Protein AF-A0A317MXP7-F1 (afdb_monomer_lite)

Secondary structure (DSSP, 8-state):
--------S---------PPPPSEEEEE-TT-HHHHHHHTTT-SS-EEEEEBPTTSPBPSSTTHHHHHHHHHHHHHHHHHHHHHHT-HHHHHHHHHHHHHHHHHHTTS-HHHHHHHHHHHTT-

pLDDT: mean 83.31, std 18.5, range [37.47, 98.31]

Sequence (123 aa):
MHGRIVLWLLLLVLWGCGEPSPDVIVDVQPGGLAQALAEHADAGGRVEYRVRKREGVLDPSVTDLEILAEDWLFYRRRVRRLEQDGDDVGVIDARARLAQIEHWLADYDPADVTAMKRWIRKR

Foldseek 3Di:
DDDDDDDDDDDPDDPPPPPPDWPEEAEAEALRQLVVCVVCVPPPTGYFYQYAFPVRDTDPDSHDLLVLLVLLVVLVVQLVVCVVVVVPVSNVVSVVSNVVSVVVNNRGHPNNSVSSNVVVVVD

Radius of gyration: 20.97 Å; chains: 1; bounding box: 60×49×52 Å

Structure (mmCIF, N/CA/C/O backbone):
data_AF-A0A317MXP7-F1
#
_entry.id   AF-A0A317MXP7-F1
#
loop_
_atom_site.group_PDB
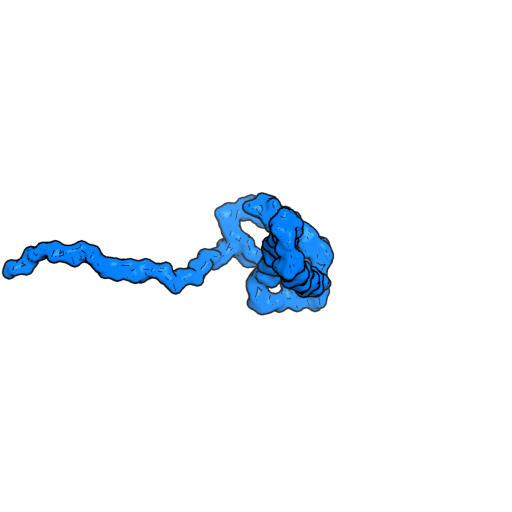_atom_site.id
_atom_site.type_symbol
_atom_site.label_atom_id
_atom_site.label_alt_id
_atom_site.label_comp_id
_atom_site.label_asym_id
_atom_site.label_entity_id
_atom_site.label_seq_id
_atom_site.pdbx_PDB_ins_code
_atom_site.Cartn_x
_atom_site.Cartn_y
_atom_site.Cartn_z
_atom_site.occupancy
_atom_site.B_iso_or_equiv
_atom_site.auth_seq_id
_atom_site.auth_comp_id
_atom_site.auth_asym_id
_atom_site.auth_atom_id
_atom_site.pdbx_PDB_model_num
ATOM 1 N N . MET A 1 1 ? 42.576 -35.818 36.454 1.00 37.47 1 MET A N 1
ATOM 2 C CA . MET A 1 1 ? 41.409 -36.558 35.924 1.00 37.47 1 MET A CA 1
ATOM 3 C C . MET A 1 1 ? 40.223 -35.606 35.930 1.00 37.47 1 MET A C 1
ATOM 5 O O . MET A 1 1 ? 39.767 -35.233 37.000 1.00 37.47 1 MET A O 1
ATOM 9 N N . HIS A 1 2 ? 39.830 -35.087 34.768 1.00 40.72 2 HIS A N 1
ATOM 10 C CA . HIS A 1 2 ? 38.705 -34.157 34.617 1.00 40.72 2 HIS A CA 1
ATOM 11 C C . HIS A 1 2 ? 37.650 -34.855 33.764 1.00 40.72 2 HIS A C 1
ATOM 13 O O . HIS A 1 2 ? 37.775 -34.950 32.545 1.00 40.72 2 HIS A O 1
ATOM 19 N N . GLY A 1 3 ? 36.665 -35.440 34.442 1.00 38.00 3 GLY A N 1
ATOM 20 C CA . GLY A 1 3 ? 35.524 -36.108 33.833 1.00 38.00 3 GLY A CA 1
ATOM 21 C C . GLY A 1 3 ? 34.312 -35.184 33.840 1.00 38.00 3 GLY A C 1
ATOM 22 O O . GLY A 1 3 ? 33.769 -34.940 34.904 1.00 38.00 3 GLY A O 1
ATOM 23 N N . ARG A 1 4 ? 33.994 -34.660 32.648 1.00 52.94 4 ARG A N 1
ATOM 24 C CA . ARG A 1 4 ? 32.693 -34.587 31.939 1.00 52.94 4 ARG A CA 1
ATOM 25 C C . ARG A 1 4 ? 31.405 -34.345 32.754 1.00 52.94 4 ARG A C 1
ATOM 27 O O . ARG A 1 4 ? 31.222 -34.928 33.809 1.00 52.94 4 ARG A O 1
ATOM 34 N N . ILE A 1 5 ? 30.452 -33.675 32.077 1.00 50.09 5 ILE A N 1
ATOM 35 C CA . ILE A 1 5 ? 29.045 -33.360 32.438 1.00 50.09 5 ILE A CA 1
ATOM 36 C C . ILE A 1 5 ? 28.986 -31.938 33.035 1.00 50.09 5 ILE A C 1
ATOM 38 O O . ILE A 1 5 ? 29.414 -31.729 34.156 1.00 50.09 5 ILE A O 1
ATOM 42 N N . VAL A 1 6 ? 28.627 -30.861 32.327 1.00 49.22 6 VAL A N 1
ATOM 43 C CA . VAL A 1 6 ? 27.392 -30.581 31.569 1.00 49.22 6 VAL A CA 1
ATOM 44 C C . VAL A 1 6 ? 27.740 -29.532 30.492 1.00 49.22 6 VAL A C 1
ATOM 46 O O . VAL A 1 6 ? 27.879 -28.347 30.767 1.00 49.22 6 VAL A O 1
ATOM 49 N N . LEU A 1 7 ? 28.098 -29.965 29.281 1.00 50.97 7 LEU A N 1
ATOM 50 C CA . LEU A 1 7 ? 27.356 -29.656 28.048 1.00 50.97 7 LEU A CA 1
ATOM 51 C C . LEU A 1 7 ? 25.925 -29.171 28.342 1.00 50.97 7 LEU A C 1
ATOM 53 O O . LEU A 1 7 ? 25.220 -29.890 29.034 1.00 50.97 7 LEU A O 1
ATOM 57 N N . TRP A 1 8 ? 25.522 -28.032 27.765 1.00 43.81 8 TRP A N 1
ATOM 58 C CA . TRP A 1 8 ? 24.222 -27.335 27.889 1.00 43.81 8 TRP A CA 1
ATOM 59 C C . TRP A 1 8 ? 24.211 -26.110 28.809 1.00 43.81 8 TRP A C 1
ATOM 61 O O . TRP A 1 8 ? 23.633 -26.125 29.886 1.00 43.81 8 TRP A O 1
ATOM 71 N N . LEU A 1 9 ? 24.752 -25.000 28.307 1.00 47.03 9 LEU A N 1
ATOM 72 C CA . LEU A 1 9 ? 24.166 -23.675 28.521 1.00 47.03 9 LEU A CA 1
ATOM 73 C C . LEU A 1 9 ? 24.462 -22.829 27.279 1.00 47.03 9 LEU A C 1
ATOM 75 O O . LEU A 1 9 ? 25.474 -22.145 27.188 1.00 47.03 9 LEU A O 1
ATOM 79 N N . LEU A 1 10 ? 23.576 -23.023 26.294 1.00 47.91 10 LEU A N 1
ATOM 80 C CA . LEU A 1 10 ? 23.029 -21.994 25.405 1.00 47.91 10 LEU A CA 1
ATOM 81 C C . LEU A 1 10 ? 24.082 -20.999 24.882 1.00 47.91 10 LEU A C 1
ATOM 83 O O . LEU A 1 10 ? 24.363 -19.982 25.500 1.00 47.91 10 LEU A O 1
ATOM 87 N N . LEU A 1 11 ? 24.688 -21.222 23.712 1.00 41.66 11 LEU A N 1
ATOM 88 C CA . LEU A 1 11 ? 23.979 -21.006 22.442 1.00 41.66 11 LEU A CA 1
ATOM 89 C C . LEU A 1 11 ? 22.948 -19.874 22.608 1.00 41.66 11 LEU A C 1
ATOM 91 O O . LEU A 1 11 ? 21.741 -20.095 22.569 1.00 41.66 11 LEU A O 1
ATOM 95 N N . LEU A 1 12 ? 23.450 -18.655 22.837 1.00 47.75 12 LEU A N 1
ATOM 96 C CA . LEU A 1 12 ? 22.749 -17.418 22.501 1.00 47.75 12 LEU A CA 1
ATOM 97 C C . LEU A 1 12 ? 22.634 -17.371 20.976 1.00 47.75 12 LEU A C 1
ATOM 99 O O . LEU A 1 12 ? 23.420 -16.768 20.250 1.00 47.75 12 LEU A O 1
ATOM 103 N N . VAL A 1 13 ? 21.662 -18.158 20.535 1.00 43.31 13 VAL A N 1
ATOM 104 C CA . VAL A 1 13 ? 20.973 -18.136 19.262 1.00 43.31 13 VAL A CA 1
ATOM 105 C C . VAL A 1 13 ? 20.652 -16.680 18.925 1.00 43.31 13 VAL A C 1
ATOM 107 O O . VAL A 1 13 ? 19.850 -16.035 19.588 1.00 43.31 13 VAL A O 1
ATOM 110 N N . LEU A 1 14 ? 21.338 -16.183 17.897 1.00 44.69 14 LEU A N 1
ATOM 111 C CA . LEU A 1 14 ? 20.713 -15.539 16.743 1.00 44.69 14 LEU A CA 1
ATOM 112 C C . LEU A 1 14 ? 19.586 -14.553 17.087 1.00 44.69 14 LEU A C 1
ATOM 114 O O . LEU A 1 14 ? 18.408 -14.856 16.926 1.00 44.69 14 LEU A O 1
ATOM 118 N N . TRP A 1 15 ? 19.957 -13.335 17.474 1.00 40.47 15 TRP A N 1
ATOM 119 C CA . TRP A 1 15 ? 19.074 -12.172 17.337 1.00 40.47 15 TRP A CA 1
ATOM 120 C C . TRP A 1 15 ? 19.750 -11.037 16.565 1.00 40.47 15 TRP A C 1
ATOM 122 O O . TRP A 1 15 ? 19.498 -9.858 16.773 1.00 40.47 15 TRP A O 1
ATOM 132 N N . GLY A 1 16 ? 20.607 -11.408 15.614 1.00 38.25 16 GLY A N 1
ATOM 133 C CA . GLY A 1 16 ? 20.648 -10.657 14.372 1.00 38.25 16 GLY A CA 1
ATOM 134 C C . GLY A 1 16 ? 19.442 -11.112 13.564 1.00 38.25 16 GLY A C 1
ATOM 135 O O . GLY A 1 16 ? 19.547 -12.102 12.846 1.00 38.25 16 GLY A O 1
ATOM 136 N N . CYS A 1 17 ? 18.300 -10.436 13.705 1.00 43.22 17 CYS A N 1
ATOM 137 C CA . CYS A 1 17 ? 17.256 -10.449 12.680 1.00 43.22 17 CYS A CA 1
ATOM 138 C C . CYS A 1 17 ? 17.838 -9.792 11.419 1.00 43.22 17 CYS A C 1
ATOM 140 O O . CYS A 1 17 ? 17.505 -8.664 11.078 1.00 43.22 17 CYS A O 1
ATOM 142 N N . GLY A 1 18 ? 18.783 -10.467 10.766 1.00 46.31 18 GLY A N 1
ATOM 143 C CA . GLY A 1 18 ? 19.054 -10.232 9.364 1.00 46.31 18 GLY A CA 1
ATOM 144 C C . GLY A 1 18 ? 17.904 -10.894 8.640 1.00 46.31 18 GLY A C 1
ATOM 145 O O . GLY A 1 18 ? 17.911 -12.114 8.481 1.00 46.31 18 GLY A O 1
ATOM 146 N N . GLU A 1 19 ? 16.876 -10.124 8.285 1.00 56.41 19 GLU A N 1
ATOM 147 C CA . GLU A 1 19 ? 15.944 -10.593 7.269 1.00 56.41 19 GLU A CA 1
ATOM 148 C C . GLU A 1 19 ? 16.764 -11.129 6.090 1.00 56.41 19 GLU A C 1
ATOM 150 O O . GLU A 1 19 ? 17.749 -10.487 5.702 1.00 56.41 19 GLU A O 1
ATOM 155 N N . PRO A 1 20 ? 16.422 -12.310 5.546 1.00 61.34 20 PRO A N 1
ATOM 156 C CA . PRO A 1 20 ? 17.111 -12.813 4.372 1.00 61.34 20 PRO A CA 1
ATOM 157 C C . PRO A 1 20 ? 17.003 -11.745 3.285 1.00 61.34 20 PRO A C 1
ATOM 159 O O . PRO A 1 20 ? 15.890 -11.354 2.907 1.00 61.34 20 PRO A O 1
ATOM 162 N N . SER A 1 21 ? 18.163 -11.233 2.860 1.00 63.81 21 SER A N 1
ATOM 163 C CA . SER A 1 21 ? 18.255 -10.258 1.779 1.00 63.81 21 SER A CA 1
ATOM 164 C C . SER A 1 21 ? 17.572 -10.831 0.540 1.00 63.81 21 SER A C 1
ATOM 166 O O . SER A 1 21 ? 17.659 -12.042 0.320 1.00 63.81 21 SER A O 1
ATOM 168 N N . PRO A 1 22 ? 16.869 -10.002 -0.244 1.00 69.44 22 PRO A N 1
ATOM 169 C CA . PRO A 1 22 ? 16.235 -10.480 -1.463 1.00 69.44 22 PRO A CA 1
ATOM 170 C C . PRO A 1 22 ? 17.274 -11.104 -2.399 1.00 69.44 22 PRO A C 1
ATOM 172 O O . PRO A 1 22 ? 18.396 -10.607 -2.524 1.00 69.44 22 PRO A O 1
ATOM 175 N N . ASP A 1 23 ? 16.875 -12.171 -3.085 1.00 80.88 23 ASP A N 1
ATOM 176 C CA . ASP A 1 23 ? 17.684 -12.789 -4.136 1.00 80.88 23 ASP A CA 1
ATOM 177 C C . ASP A 1 23 ? 17.771 -11.866 -5.363 1.00 80.88 23 ASP A C 1
ATOM 179 O O . ASP A 1 23 ? 18.756 -11.886 -6.103 1.00 80.88 23 ASP A O 1
ATOM 183 N N . VAL A 1 24 ? 16.740 -11.034 -5.574 1.00 85.00 24 VAL A N 1
ATOM 184 C CA . VAL A 1 24 ? 16.635 -10.082 -6.687 1.00 85.00 24 VAL A CA 1
ATOM 185 C C . VAL A 1 24 ? 15.979 -8.784 -6.214 1.00 85.00 24 VAL A C 1
ATOM 187 O O . VAL A 1 24 ? 14.921 -8.810 -5.589 1.00 85.00 24 VAL A O 1
ATOM 190 N N . ILE A 1 25 ? 16.577 -7.645 -6.568 1.00 87.69 25 ILE A N 1
ATOM 191 C CA . ILE A 1 25 ? 16.002 -6.309 -6.361 1.00 87.69 25 ILE A CA 1
ATOM 192 C C . ILE A 1 25 ? 15.650 -5.719 -7.725 1.00 87.69 25 ILE A C 1
ATOM 194 O O . ILE A 1 25 ? 16.507 -5.662 -8.609 1.00 87.69 25 ILE A O 1
ATOM 198 N N . VAL A 1 26 ? 14.409 -5.260 -7.883 1.00 89.56 26 VAL A N 1
ATOM 199 C CA . VAL A 1 26 ? 13.892 -4.681 -9.128 1.00 89.56 26 VAL A CA 1
ATOM 200 C C . VAL A 1 26 ? 13.462 -3.239 -8.883 1.00 89.56 26 VAL A C 1
ATOM 202 O O . VAL A 1 26 ? 12.502 -2.986 -8.157 1.00 89.56 26 VAL A O 1
ATOM 205 N N . ASP A 1 27 ? 14.149 -2.290 -9.519 1.00 90.75 27 ASP A N 1
ATOM 206 C CA . ASP A 1 27 ? 13.747 -0.882 -9.535 1.00 90.75 27 ASP A CA 1
ATOM 207 C C . ASP A 1 27 ? 12.661 -0.668 -10.597 1.00 90.75 27 ASP A C 1
ATOM 209 O O . ASP A 1 27 ? 12.877 -0.883 -11.791 1.00 90.75 27 ASP A O 1
ATOM 213 N N . VAL A 1 28 ? 11.491 -0.207 -10.167 1.00 90.94 28 VAL A N 1
ATOM 214 C CA . VAL A 1 28 ? 10.293 -0.098 -11.001 1.00 90.94 28 VAL A CA 1
ATOM 215 C C . VAL A 1 28 ? 9.986 1.372 -11.285 1.00 90.94 28 VAL A C 1
ATOM 217 O O . VAL A 1 28 ? 9.847 2.191 -10.373 1.00 90.94 28 VAL A O 1
ATOM 220 N N . GLN A 1 29 ? 9.879 1.713 -12.572 1.00 91.81 29 GLN A N 1
ATOM 221 C CA . GLN A 1 29 ? 9.405 3.027 -13.018 1.00 91.81 29 GLN A CA 1
ATOM 222 C C . GLN A 1 29 ? 7.892 3.171 -12.788 1.00 91.81 29 GLN A C 1
ATOM 224 O O . GLN A 1 29 ? 7.195 2.154 -12.806 1.00 91.81 29 GLN A O 1
ATOM 229 N N . PRO A 1 30 ? 7.365 4.400 -12.629 1.00 92.06 30 PRO A N 1
ATOM 230 C CA . PRO A 1 30 ? 5.931 4.609 -12.439 1.00 92.06 30 PRO A CA 1
ATOM 231 C C . PRO A 1 30 ? 5.101 3.954 -13.555 1.00 92.06 30 PRO A C 1
ATOM 233 O O . PRO A 1 30 ? 5.383 4.141 -14.740 1.00 92.06 30 PRO A O 1
ATOM 236 N N . GLY A 1 31 ? 4.098 3.170 -13.168 1.00 92.50 31 GLY A N 1
ATOM 237 C CA . GLY A 1 31 ? 3.223 2.383 -14.044 1.00 92.50 31 GLY A CA 1
ATOM 238 C C . GLY A 1 31 ? 3.787 1.019 -14.473 1.00 92.50 31 GLY A C 1
ATOM 239 O O . GLY A 1 31 ? 3.102 0.271 -15.176 1.00 92.50 31 GLY A O 1
ATOM 240 N N . GLY A 1 32 ? 5.022 0.679 -14.090 1.00 93.88 32 GLY A N 1
ATOM 241 C CA . GLY A 1 32 ? 5.727 -0.529 -14.533 1.00 93.88 32 GLY A CA 1
ATOM 242 C C . GLY A 1 32 ? 5.550 -1.759 -13.639 1.00 93.88 32 GLY A C 1
ATOM 243 O O . GLY A 1 32 ? 6.005 -2.847 -14.003 1.00 93.88 32 GLY A O 1
ATOM 244 N N . LEU A 1 33 ? 4.904 -1.640 -12.475 1.00 94.19 33 LEU A N 1
ATOM 245 C CA . LEU A 1 33 ? 4.923 -2.708 -11.469 1.00 94.19 33 LEU A CA 1
ATOM 246 C C . LEU A 1 33 ? 4.226 -3.981 -11.943 1.00 94.19 33 LEU A C 1
ATOM 248 O O . LEU A 1 33 ? 4.697 -5.081 -11.671 1.00 94.19 33 LEU A O 1
ATOM 252 N N . ALA A 1 34 ? 3.109 -3.858 -12.661 1.00 93.62 34 ALA A N 1
ATOM 253 C CA . ALA A 1 34 ? 2.375 -5.027 -13.143 1.00 93.62 34 ALA A CA 1
ATOM 254 C C . ALA A 1 34 ? 3.223 -5.899 -14.085 1.00 93.62 34 ALA A C 1
ATOM 256 O O . ALA A 1 34 ? 3.119 -7.124 -14.036 1.00 93.62 34 ALA A O 1
ATOM 257 N N . GLN A 1 35 ? 4.061 -5.269 -14.912 1.00 93.62 35 GLN A N 1
ATOM 258 C CA . GLN A 1 35 ? 4.989 -5.967 -15.794 1.00 93.62 35 GLN A CA 1
ATOM 259 C C . GLN A 1 35 ? 6.111 -6.627 -14.988 1.00 93.62 35 GLN A C 1
ATOM 261 O O . GLN A 1 35 ? 6.329 -7.824 -15.149 1.00 93.62 35 GLN A O 1
ATOM 266 N N . ALA A 1 36 ? 6.747 -5.892 -14.071 1.00 92.62 36 ALA A N 1
ATOM 267 C CA . ALA A 1 36 ? 7.807 -6.431 -13.216 1.00 92.62 36 ALA A CA 1
ATOM 268 C C . ALA A 1 36 ? 7.331 -7.654 -12.409 1.00 92.62 36 ALA A C 1
ATOM 270 O O . ALA A 1 36 ? 8.003 -8.681 -12.367 1.00 92.62 36 ALA A O 1
ATOM 271 N N . LEU A 1 37 ? 6.125 -7.589 -11.835 1.00 92.19 37 LEU A N 1
ATOM 272 C CA . LEU A 1 37 ? 5.516 -8.718 -11.126 1.00 92.19 37 LEU A CA 1
ATOM 273 C C . LEU A 1 37 ? 5.292 -9.938 -12.031 1.00 92.19 37 LEU A C 1
ATOM 275 O O . LEU A 1 37 ? 5.364 -11.066 -11.551 1.00 92.19 37 LEU A O 1
ATOM 279 N N . ALA A 1 38 ? 4.980 -9.731 -13.313 1.00 91.19 38 ALA A N 1
ATOM 280 C CA . ALA A 1 38 ? 4.770 -10.816 -14.267 1.00 91.19 38 ALA A CA 1
ATOM 281 C C . ALA A 1 38 ? 6.096 -11.442 -14.727 1.00 91.19 38 ALA A C 1
ATOM 283 O O . ALA A 1 38 ? 6.195 -12.664 -14.793 1.00 91.19 38 ALA A O 1
ATOM 284 N N . GLU A 1 39 ? 7.114 -10.623 -15.000 1.00 91.50 39 GLU A N 1
ATOM 285 C CA . GLU A 1 39 ? 8.452 -11.073 -15.416 1.00 91.50 39 GLU A CA 1
ATOM 286 C C . GLU A 1 39 ? 9.144 -11.916 -14.340 1.00 91.50 39 GLU A C 1
ATOM 288 O O . GLU A 1 39 ? 9.903 -12.833 -14.649 1.00 91.50 39 GLU A O 1
ATOM 293 N N . HIS A 1 40 ? 8.835 -11.640 -13.075 1.00 88.00 40 HIS A N 1
ATOM 294 C CA . HIS A 1 40 ? 9.416 -12.313 -11.921 1.00 88.00 40 HIS A CA 1
ATOM 295 C C . HIS A 1 40 ? 8.438 -13.254 -11.198 1.00 88.00 40 HIS A C 1
ATOM 297 O O . HIS A 1 40 ? 8.731 -13.706 -10.092 1.00 88.00 40 HIS A O 1
ATOM 303 N N . ALA A 1 41 ? 7.292 -13.587 -11.804 1.00 84.38 41 ALA A N 1
ATOM 304 C CA . ALA A 1 41 ? 6.278 -14.445 -11.184 1.00 84.38 41 ALA A CA 1
ATOM 305 C C . ALA A 1 41 ? 6.795 -15.860 -10.863 1.00 84.38 41 ALA A C 1
ATOM 307 O O . ALA A 1 41 ? 6.411 -16.437 -9.847 1.00 84.38 41 ALA A O 1
ATOM 308 N N . ASP A 1 42 ? 7.688 -16.383 -11.708 1.00 83.19 42 ASP A N 1
ATOM 309 C CA . ASP A 1 42 ? 8.295 -17.713 -11.576 1.00 83.19 42 ASP A CA 1
ATOM 310 C C . ASP A 1 42 ? 9.690 -17.666 -10.928 1.00 83.19 42 ASP A C 1
ATOM 312 O O . ASP A 1 42 ? 10.430 -18.654 -10.942 1.00 83.19 42 ASP A O 1
ATOM 316 N N . ALA A 1 43 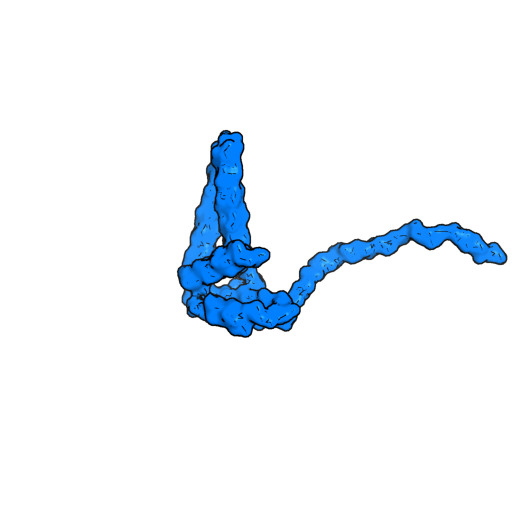? 10.087 -16.517 -10.368 1.00 78.75 43 ALA A N 1
ATOM 317 C CA . ALA A 1 43 ? 11.343 -16.419 -9.642 1.00 78.75 43 ALA A CA 1
ATOM 318 C C . ALA A 1 43 ? 11.286 -17.347 -8.417 1.00 78.75 43 ALA A C 1
ATOM 320 O O . ALA A 1 43 ? 10.483 -17.158 -7.508 1.00 78.75 43 ALA A O 1
ATOM 321 N N . GLY A 1 44 ? 12.160 -18.354 -8.374 1.00 74.06 44 GLY A N 1
ATOM 322 C CA . GLY A 1 44 ? 12.237 -19.318 -7.268 1.00 74.06 44 GLY A CA 1
ATOM 323 C C . GLY A 1 44 ? 12.789 -18.751 -5.950 1.00 74.06 44 GLY A C 1
ATOM 324 O O . GLY A 1 44 ? 13.165 -19.536 -5.083 1.00 74.06 44 GLY A O 1
ATOM 325 N N . GLY A 1 45 ? 12.878 -17.423 -5.814 1.00 80.56 45 GLY A N 1
ATOM 326 C CA . GLY A 1 45 ? 13.485 -16.704 -4.690 1.00 80.56 45 GLY A CA 1
ATOM 327 C C . GLY A 1 45 ? 12.711 -15.436 -4.308 1.00 80.56 45 GLY A C 1
ATOM 328 O O . GLY A 1 45 ? 11.711 -15.087 -4.941 1.00 80.56 45 GLY A O 1
ATOM 329 N N . ARG A 1 46 ? 13.153 -14.739 -3.254 1.00 83.12 46 ARG A N 1
ATOM 330 C CA . ARG A 1 46 ? 12.518 -13.496 -2.778 1.00 83.12 46 ARG A CA 1
ATOM 331 C C . ARG A 1 46 ? 12.898 -12.346 -3.711 1.00 83.12 46 ARG A C 1
ATOM 333 O O . ARG A 1 46 ? 14.063 -11.961 -3.778 1.00 83.12 46 ARG A O 1
ATOM 340 N N . VAL A 1 47 ? 11.900 -11.781 -4.386 1.00 87.12 47 VAL A N 1
ATOM 341 C CA . VAL A 1 47 ? 12.047 -10.576 -5.213 1.00 87.12 47 VAL A CA 1
ATOM 342 C C . VAL A 1 47 ? 11.532 -9.372 -4.437 1.00 87.12 47 VAL A C 1
ATOM 344 O O . VAL A 1 47 ? 10.430 -9.423 -3.892 1.00 87.12 47 VAL A O 1
ATOM 347 N N . GLU A 1 48 ? 12.325 -8.307 -4.386 1.00 88.25 48 GLU A N 1
ATOM 348 C CA . GLU A 1 48 ? 11.959 -7.035 -3.762 1.00 88.25 48 GLU A CA 1
ATOM 349 C C . GLU A 1 48 ? 11.769 -5.952 -4.830 1.00 88.25 48 GLU A C 1
ATOM 351 O O . GLU A 1 48 ? 12.625 -5.770 -5.701 1.00 88.25 48 GLU A O 1
ATOM 356 N N . TYR A 1 49 ? 10.635 -5.244 -4.775 1.00 89.62 49 TYR A N 1
ATOM 357 C CA . TYR A 1 49 ? 10.237 -4.258 -5.783 1.00 89.62 49 TYR A CA 1
ATOM 358 C C . TYR A 1 49 ? 10.342 -2.831 -5.238 1.00 89.62 49 TYR A C 1
ATOM 360 O O . TYR A 1 49 ? 9.512 -2.369 -4.454 1.00 89.62 49 TYR A O 1
ATOM 368 N N . ARG A 1 50 ? 11.330 -2.095 -5.740 1.00 90.81 50 ARG A N 1
ATOM 369 C CA . ARG A 1 50 ? 11.590 -0.688 -5.430 1.00 90.81 50 ARG A CA 1
ATOM 370 C C . ARG A 1 50 ? 10.824 0.211 -6.388 1.00 90.81 50 ARG A C 1
ATOM 372 O O . ARG A 1 50 ? 11.314 0.569 -7.459 1.00 90.81 50 ARG A O 1
ATOM 379 N N . VAL A 1 51 ? 9.595 0.552 -6.024 1.00 90.81 51 VAL A N 1
ATOM 380 C CA . VAL A 1 51 ? 8.707 1.337 -6.891 1.00 90.81 51 VAL A CA 1
ATOM 381 C C . VAL A 1 51 ? 8.945 2.828 -6.703 1.00 90.81 51 VAL A C 1
ATOM 383 O O . VAL A 1 51 ? 8.960 3.330 -5.583 1.00 90.81 51 VAL A O 1
ATOM 386 N N . ARG A 1 52 ? 9.123 3.555 -7.807 1.00 91.12 52 ARG A N 1
ATOM 387 C CA . ARG A 1 52 ? 9.232 5.017 -7.789 1.00 91.12 52 ARG A CA 1
ATOM 388 C C . ARG A 1 52 ? 7.861 5.669 -7.615 1.00 91.12 52 ARG A C 1
ATOM 390 O O . ARG A 1 52 ? 6.860 5.207 -8.161 1.00 91.12 52 ARG A O 1
ATOM 397 N N . LYS A 1 53 ? 7.830 6.798 -6.909 1.00 90.06 53 LYS A N 1
ATOM 398 C CA . LYS A 1 53 ? 6.677 7.712 -6.871 1.00 90.06 53 LYS A CA 1
ATOM 399 C C . LYS A 1 53 ? 6.445 8.324 -8.256 1.00 90.06 53 LYS A C 1
ATOM 401 O O . LYS A 1 53 ? 7.343 8.305 -9.100 1.00 90.06 53 LYS A O 1
ATOM 406 N N . ARG A 1 54 ? 5.275 8.929 -8.491 1.00 87.94 54 ARG A N 1
ATOM 407 C CA . ARG A 1 54 ? 4.907 9.531 -9.796 1.00 87.94 54 ARG A CA 1
ATOM 408 C C . ARG A 1 54 ? 5.915 10.561 -10.306 1.00 87.94 54 ARG A C 1
ATOM 410 O O . ARG A 1 54 ? 6.120 10.677 -11.507 1.00 87.94 54 ARG A O 1
ATOM 417 N N . GLU A 1 55 ? 6.576 11.267 -9.396 1.00 86.38 55 GLU A N 1
ATOM 418 C CA . GLU A 1 55 ? 7.614 12.258 -9.709 1.00 86.38 55 GLU A CA 1
ATOM 419 C C . GLU A 1 55 ? 8.971 11.627 -10.088 1.00 86.38 55 GLU A C 1
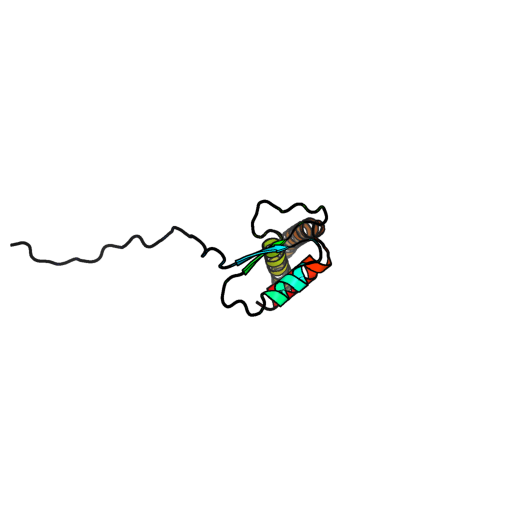ATOM 421 O O . GLU A 1 55 ? 9.948 12.332 -10.326 1.00 86.38 55 GLU A O 1
ATOM 426 N N . GLY A 1 56 ? 9.061 10.294 -10.140 1.00 79.50 56 GLY A N 1
ATOM 427 C CA . GLY A 1 56 ? 10.275 9.548 -10.480 1.00 79.50 56 GLY A CA 1
ATOM 428 C C . GLY A 1 56 ? 11.242 9.355 -9.308 1.00 79.50 56 GLY A C 1
ATOM 429 O O . GLY A 1 56 ? 12.299 8.740 -9.482 1.00 79.50 56 GLY A O 1
ATOM 430 N N . VAL A 1 57 ? 10.888 9.843 -8.117 1.00 82.44 57 VAL A N 1
ATOM 431 C CA . VAL A 1 57 ? 11.676 9.688 -6.889 1.00 82.44 57 VAL A CA 1
ATOM 432 C C . VAL A 1 57 ? 11.534 8.264 -6.363 1.00 82.44 57 VAL A C 1
ATOM 434 O O . VAL A 1 57 ? 10.422 7.765 -6.191 1.00 82.44 57 VAL A O 1
ATOM 437 N N . LEU A 1 58 ? 12.671 7.622 -6.103 1.00 76.81 58 LEU A N 1
ATOM 438 C CA . LEU A 1 58 ? 12.715 6.379 -5.348 1.00 76.81 58 LEU A CA 1
ATOM 439 C C . LEU A 1 58 ? 12.840 6.731 -3.866 1.00 76.81 58 LEU A C 1
ATOM 441 O O . LEU A 1 58 ? 13.742 7.488 -3.501 1.00 76.81 58 LEU A O 1
ATOM 445 N N . ASP A 1 59 ? 11.933 6.222 -3.037 1.00 72.44 59 ASP A N 1
ATOM 446 C CA . ASP A 1 59 ? 12.073 6.387 -1.594 1.00 72.44 59 ASP A CA 1
ATOM 447 C C . ASP A 1 59 ? 13.316 5.599 -1.125 1.00 72.44 59 ASP A C 1
ATOM 449 O O . ASP A 1 59 ? 13.558 4.500 -1.629 1.00 72.44 59 ASP A O 1
ATOM 453 N N . PRO A 1 60 ? 14.177 6.143 -0.243 1.00 68.12 60 PRO A N 1
ATOM 454 C CA . PRO A 1 60 ? 15.371 5.447 0.251 1.00 68.12 60 PRO A CA 1
ATOM 455 C C . PRO A 1 60 ? 15.081 4.103 0.931 1.00 68.12 60 PRO A C 1
ATOM 457 O O . PRO A 1 60 ? 15.992 3.287 1.088 1.00 68.12 60 PRO A O 1
ATOM 460 N N . SER A 1 61 ? 13.837 3.870 1.341 1.00 65.25 61 SER A N 1
ATOM 461 C CA . SER A 1 61 ? 13.381 2.563 1.783 1.00 65.25 61 SER A CA 1
ATOM 462 C C . SER A 1 61 ? 13.189 1.629 0.580 1.00 65.25 61 SER A C 1
ATOM 464 O O . SER A 1 61 ? 12.564 1.953 -0.427 1.00 65.25 61 SER A O 1
ATOM 466 N N . VAL A 1 62 ? 13.757 0.430 0.696 1.00 53.19 62 VAL A N 1
ATOM 467 C CA . VAL A 1 62 ? 13.792 -0.594 -0.357 1.00 53.19 62 VAL A CA 1
ATOM 468 C C . VAL A 1 62 ? 12.367 -1.099 -0.691 1.00 53.19 62 VAL A C 1
ATOM 470 O O . VAL A 1 62 ? 12.167 -1.655 -1.767 1.00 53.19 62 VAL A O 1
ATOM 473 N N . THR A 1 63 ? 11.365 -0.807 0.157 1.00 61.69 63 THR A N 1
ATOM 474 C CA . THR A 1 63 ? 9.991 -1.327 0.059 1.00 61.69 63 THR A CA 1
ATOM 475 C C . THR A 1 63 ? 8.946 -0.350 0.631 1.00 61.69 63 THR A C 1
ATOM 477 O O . THR A 1 63 ? 8.267 -0.650 1.602 1.00 61.69 63 THR A O 1
ATOM 480 N N . ASP A 1 64 ? 8.743 0.825 0.036 1.00 82.81 64 ASP A N 1
ATOM 481 C CA . ASP A 1 64 ? 7.686 1.730 0.529 1.00 82.81 64 ASP A CA 1
ATOM 482 C C . ASP A 1 64 ? 6.279 1.347 0.050 1.00 82.81 64 ASP A C 1
ATOM 484 O O . ASP A 1 64 ? 5.338 1.287 0.840 1.00 82.81 64 ASP A O 1
ATOM 488 N N . LEU A 1 65 ? 6.105 1.075 -1.249 1.00 92.06 65 LEU A N 1
ATOM 489 C CA . LEU A 1 65 ? 4.773 0.802 -1.796 1.00 92.06 65 LEU A CA 1
ATOM 490 C C . LEU A 1 65 ? 4.198 -0.532 -1.295 1.00 92.06 65 LEU A C 1
ATOM 492 O O . LEU A 1 65 ? 2.997 -0.623 -1.038 1.00 92.06 65 LEU A O 1
ATOM 496 N N . GLU A 1 66 ? 5.033 -1.565 -1.168 1.00 91.31 66 GLU A N 1
ATOM 497 C CA . GLU A 1 66 ? 4.605 -2.861 -0.631 1.00 91.31 66 GLU A CA 1
ATOM 498 C C . GLU A 1 66 ? 4.241 -2.736 0.854 1.00 91.31 66 GLU A C 1
ATOM 500 O O . GLU A 1 66 ? 3.108 -3.081 1.181 1.00 91.31 66 GLU A O 1
ATOM 505 N N . ILE A 1 67 ? 5.069 -2.111 1.707 1.00 91.25 67 ILE A N 1
ATOM 506 C CA . ILE A 1 67 ? 4.728 -1.870 3.127 1.00 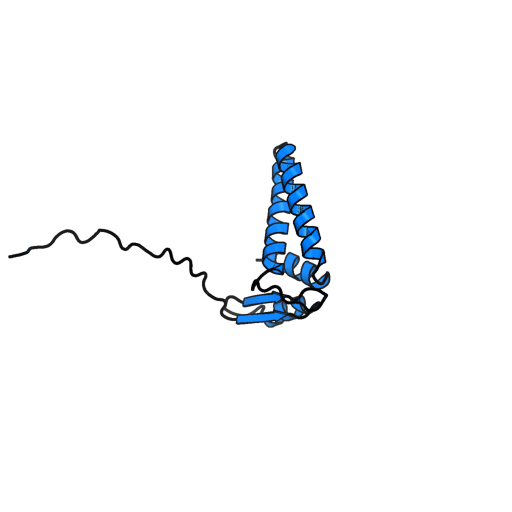91.25 67 ILE A CA 1
ATOM 507 C C . ILE A 1 67 ? 3.415 -1.087 3.253 1.00 91.25 67 ILE A C 1
ATOM 509 O O . ILE A 1 67 ? 2.506 -1.504 3.972 1.00 91.25 67 ILE A O 1
ATOM 513 N N . LEU A 1 68 ? 3.254 0.008 2.502 1.00 93.69 68 LEU A N 1
ATOM 514 C CA . LEU A 1 68 ? 2.015 0.792 2.522 1.00 93.69 68 LEU A CA 1
ATOM 515 C C . LEU A 1 68 ? 0.797 -0.035 2.088 1.00 93.69 68 LEU A C 1
ATOM 517 O O . LEU A 1 68 ? -0.308 0.146 2.608 1.00 93.69 68 LEU A O 1
ATOM 521 N N . ALA A 1 69 ? 0.959 -0.949 1.133 1.00 94.88 69 ALA A N 1
ATOM 522 C CA . ALA A 1 69 ? -0.120 -1.817 0.682 1.00 94.88 69 ALA A CA 1
ATOM 523 C C . ALA A 1 69 ? -0.421 -2.967 1.671 1.00 94.88 69 ALA A C 1
ATOM 525 O O . ALA A 1 69 ? -1.595 -3.347 1.798 1.00 94.88 69 ALA A O 1
ATOM 526 N N . GLU A 1 70 ? 0.576 -3.476 2.404 1.00 94.50 70 GLU A N 1
ATOM 527 C CA . GLU A 1 70 ? 0.395 -4.401 3.534 1.00 94.50 70 GLU A CA 1
ATOM 528 C C . GLU A 1 70 ? -0.371 -3.727 4.675 1.00 94.50 70 GLU A C 1
ATOM 530 O O . GLU A 1 70 ? -1.409 -4.241 5.112 1.00 94.50 70 GLU A O 1
ATOM 535 N N . ASP A 1 71 ? 0.064 -2.536 5.085 1.00 95.19 71 ASP A N 1
ATOM 536 C CA . ASP A 1 71 ? -0.588 -1.729 6.116 1.00 95.19 71 ASP A CA 1
ATOM 537 C C . ASP A 1 71 ? -2.027 -1.388 5.722 1.00 95.19 71 ASP A C 1
ATOM 539 O O . ASP A 1 71 ? -2.961 -1.548 6.518 1.00 95.19 71 ASP A O 1
ATOM 543 N N . TRP A 1 72 ? -2.253 -0.999 4.464 1.00 97.00 72 TRP A N 1
ATOM 544 C CA . TRP A 1 72 ? -3.596 -0.762 3.937 1.00 97.00 72 TRP A CA 1
ATOM 545 C C . TRP A 1 72 ? -4.491 -2.001 4.099 1.00 97.00 72 TRP A C 1
ATOM 547 O O . TRP A 1 72 ? -5.643 -1.896 4.538 1.00 97.00 72 TRP A O 1
ATOM 557 N N . LEU A 1 73 ? -3.981 -3.195 3.777 1.00 96.94 73 LEU A N 1
ATOM 558 C CA . LEU A 1 73 ? -4.733 -4.443 3.920 1.00 96.94 73 LEU A CA 1
ATOM 559 C C . LEU A 1 73 ? -4.991 -4.780 5.395 1.00 96.94 73 LEU A C 1
ATOM 561 O O . LEU A 1 73 ? -6.102 -5.209 5.736 1.00 96.94 73 LEU A O 1
ATOM 565 N N . PHE A 1 74 ? -3.998 -4.574 6.260 1.00 96.75 74 PHE A N 1
ATOM 566 C CA . PHE A 1 74 ? -4.107 -4.774 7.700 1.00 96.75 74 PHE A CA 1
ATOM 567 C C . PHE A 1 74 ? -5.194 -3.883 8.306 1.00 96.75 74 PHE A C 1
ATOM 569 O O . PHE A 1 74 ? -6.136 -4.405 8.912 1.00 96.75 74 PHE A O 1
ATOM 576 N N . TYR A 1 75 ? -5.123 -2.565 8.099 1.00 97.38 75 TYR A N 1
ATOM 577 C CA . TYR A 1 75 ? -6.083 -1.623 8.676 1.00 97.38 75 TYR A CA 1
ATOM 578 C C . TYR A 1 75 ? -7.481 -1.801 8.092 1.00 97.38 75 TYR A C 1
ATOM 580 O O . TYR A 1 75 ? -8.454 -1.781 8.844 1.00 97.38 75 TYR A O 1
ATOM 588 N N . ARG A 1 76 ? -7.613 -2.112 6.796 1.00 96.94 76 ARG A N 1
ATOM 589 C CA . ARG A 1 76 ? -8.919 -2.443 6.206 1.00 96.94 76 ARG A CA 1
ATOM 590 C C . ARG A 1 76 ? -9.564 -3.667 6.864 1.00 96.94 76 ARG A C 1
ATOM 592 O O . ARG A 1 76 ? -10.768 -3.670 7.118 1.00 96.94 76 ARG A O 1
ATOM 599 N N . ARG A 1 77 ? -8.785 -4.718 7.151 1.00 97.25 77 ARG A N 1
ATOM 600 C CA . ARG A 1 77 ? -9.274 -5.902 7.884 1.00 97.25 77 ARG A CA 1
ATOM 601 C C . ARG A 1 77 ? -9.575 -5.571 9.346 1.00 97.25 77 ARG A C 1
ATOM 603 O O . ARG A 1 77 ? -10.547 -6.088 9.888 1.00 97.25 77 ARG A O 1
ATOM 610 N N . ARG A 1 78 ? -8.757 -4.721 9.972 1.00 97.69 78 ARG A N 1
ATOM 611 C CA . ARG A 1 78 ? -8.926 -4.282 11.360 1.00 97.69 78 ARG A CA 1
ATOM 612 C C . ARG A 1 78 ? -10.219 -3.492 11.548 1.00 97.69 78 ARG A C 1
ATOM 614 O O . ARG A 1 78 ? -10.967 -3.845 12.447 1.00 97.69 78 ARG A O 1
ATOM 621 N N . VAL A 1 79 ? -10.513 -2.521 10.6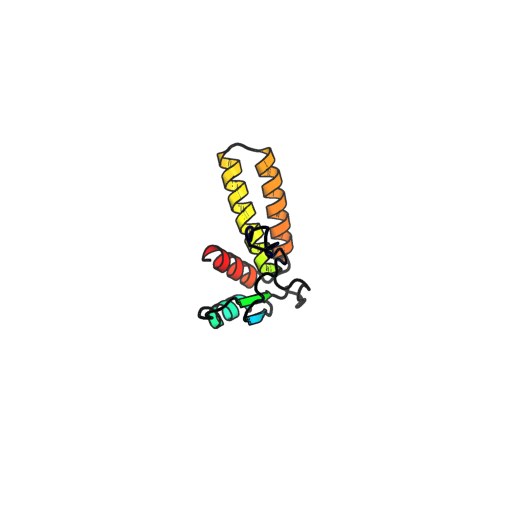79 1.00 98.19 79 VAL A N 1
ATOM 622 C CA . VAL A 1 79 ? -11.778 -1.763 10.698 1.00 98.19 79 VAL A CA 1
ATOM 623 C C . VAL A 1 79 ? -12.967 -2.720 10.677 1.00 98.19 79 VAL A C 1
ATOM 625 O O . VAL A 1 79 ? -13.800 -2.664 11.571 1.00 98.19 79 VAL A O 1
ATOM 628 N N . ARG A 1 80 ? -12.990 -3.671 9.734 1.00 97.88 80 ARG A N 1
ATOM 629 C CA . ARG A 1 80 ? -14.089 -4.641 9.630 1.00 97.88 80 ARG A CA 1
ATOM 630 C C . ARG A 1 80 ? -14.276 -5.480 10.899 1.00 97.88 80 ARG A C 1
ATOM 632 O O . ARG A 1 80 ? -15.411 -5.757 11.260 1.00 97.88 80 ARG A O 1
ATOM 639 N N . ARG A 1 81 ? -13.189 -5.921 11.545 1.00 98.31 81 ARG A N 1
ATOM 640 C CA . ARG A 1 81 ? -13.282 -6.684 12.803 1.00 98.31 81 ARG A CA 1
ATOM 641 C C . ARG A 1 81 ? -13.831 -5.824 13.939 1.00 98.31 81 ARG A C 1
ATOM 643 O O . ARG A 1 81 ? -14.768 -6.236 14.597 1.00 98.31 81 ARG A O 1
ATOM 650 N N . LEU A 1 82 ? -13.312 -4.610 14.104 1.00 97.94 82 LEU A N 1
ATOM 651 C CA . LEU A 1 82 ? -13.749 -3.708 15.173 1.00 97.94 82 LEU A CA 1
ATOM 652 C C . LEU A 1 82 ? -15.213 -3.272 15.002 1.00 97.94 82 LEU A C 1
ATOM 654 O O . LEU A 1 82 ? -15.940 -3.187 15.983 1.00 97.94 82 LEU A O 1
ATOM 658 N N . GLU A 1 83 ? -15.677 -3.091 13.760 1.00 97.69 83 GLU A N 1
ATOM 659 C CA . GLU A 1 83 ? -17.097 -2.859 13.456 1.00 97.69 83 GLU A CA 1
ATOM 660 C C . GLU A 1 83 ? -17.982 -4.054 13.843 1.00 97.69 83 GLU A C 1
ATOM 662 O O . GLU A 1 83 ? -19.111 -3.862 14.285 1.00 97.69 83 GLU A O 1
ATOM 667 N N . GLN A 1 84 ? -17.490 -5.287 13.680 1.00 97.62 84 GLN A N 1
ATOM 668 C CA . GLN A 1 84 ? -18.208 -6.496 14.106 1.00 97.62 84 GLN A CA 1
ATOM 669 C C . GLN A 1 84 ? -18.253 -6.629 15.631 1.00 97.62 84 GLN A C 1
ATOM 671 O O . GLN A 1 84 ? -19.256 -7.096 16.165 1.00 97.62 84 GLN A O 1
ATOM 676 N N . ASP A 1 85 ? -17.190 -6.197 16.307 1.00 97.25 85 ASP A N 1
ATOM 677 C CA . ASP A 1 85 ? -17.058 -6.245 17.764 1.00 97.25 85 ASP A CA 1
ATOM 678 C C . ASP A 1 85 ? -17.778 -5.073 18.468 1.00 97.25 85 ASP A C 1
ATOM 680 O O . ASP A 1 85 ? -17.949 -5.099 19.686 1.00 97.25 85 ASP A O 1
ATOM 684 N N . GLY A 1 86 ? -18.218 -4.054 17.717 1.00 97.44 86 GLY A N 1
ATOM 685 C CA . GLY A 1 86 ? -18.865 -2.850 18.253 1.00 97.44 86 GLY A CA 1
ATOM 686 C C . GLY A 1 86 ? -17.905 -1.881 18.957 1.00 97.44 86 GLY A C 1
ATOM 687 O O . GLY A 1 86 ? -18.338 -1.095 19.798 1.00 97.44 86 GLY A O 1
ATOM 688 N N . ASP A 1 87 ? -16.606 -1.939 18.647 1.00 97.56 87 ASP A N 1
ATOM 689 C CA . ASP A 1 87 ? -15.588 -1.039 19.207 1.00 97.56 87 ASP A CA 1
ATOM 690 C C . ASP A 1 87 ? -15.464 0.243 18.371 1.00 97.56 87 ASP A C 1
ATOM 692 O O . ASP A 1 87 ? -14.582 0.385 17.518 1.00 97.56 87 ASP A O 1
ATOM 696 N N . ASP A 1 88 ? -16.361 1.196 18.623 1.00 97.31 88 ASP A N 1
ATOM 697 C CA . ASP A 1 88 ? -16.429 2.460 17.881 1.00 97.31 88 ASP A CA 1
ATOM 698 C C . ASP A 1 88 ? -15.140 3.293 17.982 1.00 97.31 88 ASP A C 1
ATOM 700 O O . ASP A 1 88 ? -14.723 3.920 17.003 1.00 97.31 88 ASP A O 1
ATOM 704 N N . VAL A 1 89 ? -14.473 3.283 19.143 1.00 97.31 89 VAL A N 1
ATOM 705 C CA . VAL A 1 89 ? -13.218 4.025 19.354 1.00 97.31 89 VAL A CA 1
ATOM 706 C C . VAL A 1 89 ? -12.110 3.411 18.505 1.00 97.31 89 VAL A C 1
ATOM 708 O O . VAL A 1 89 ? -11.440 4.117 17.746 1.00 97.31 89 VAL A O 1
ATOM 711 N N . GLY A 1 90 ? -11.968 2.085 18.554 1.00 97.19 90 GLY A N 1
ATOM 712 C CA . GLY A 1 90 ? -11.011 1.371 17.722 1.00 97.19 90 GLY A CA 1
ATOM 713 C C . GLY A 1 90 ? -11.275 1.556 16.223 1.00 97.19 90 GLY A C 1
ATOM 714 O O . GLY A 1 90 ? -10.324 1.655 15.440 1.00 97.19 90 GLY A O 1
ATOM 715 N N . VAL A 1 91 ? -12.544 1.625 15.803 1.00 98.25 91 VAL A N 1
ATOM 716 C CA . VAL A 1 91 ? -12.921 1.900 14.407 1.00 98.25 91 VAL A CA 1
ATOM 717 C C . VAL A 1 91 ? -12.455 3.287 13.970 1.00 98.25 91 VAL A C 1
ATOM 719 O O . VAL A 1 91 ? -11.896 3.408 12.877 1.00 98.25 91 VAL A O 1
ATOM 722 N N . ILE A 1 92 ? -12.652 4.321 14.793 1.00 98.19 92 ILE A N 1
ATOM 723 C CA . ILE A 1 92 ? -12.212 5.692 14.487 1.00 98.19 92 ILE A CA 1
ATOM 724 C C . ILE A 1 92 ? -10.695 5.728 14.281 1.00 98.19 92 ILE A C 1
ATOM 726 O O . ILE A 1 92 ? -10.232 6.197 13.237 1.00 98.19 92 ILE A O 1
ATOM 730 N N . ASP A 1 93 ? -9.933 5.158 15.213 1.00 97.94 93 ASP A N 1
ATOM 731 C CA . ASP A 1 93 ? -8.470 5.132 15.134 1.00 97.94 93 ASP A CA 1
ATOM 732 C C . ASP A 1 93 ? -7.981 4.356 13.905 1.00 97.94 93 ASP A C 1
ATOM 734 O O . ASP A 1 93 ? -7.117 4.822 13.154 1.00 97.94 93 ASP A O 1
ATOM 738 N N . ALA A 1 94 ? -8.558 3.179 13.646 1.00 97.50 94 ALA A N 1
ATOM 739 C CA . ALA A 1 94 ? -8.181 2.357 12.502 1.00 97.50 94 ALA A CA 1
ATOM 740 C C . ALA A 1 94 ? -8.528 3.030 11.162 1.00 97.50 94 ALA A C 1
ATOM 742 O O . ALA A 1 94 ? -7.752 2.925 10.209 1.00 97.50 94 ALA A O 1
ATOM 743 N N . ARG A 1 95 ? -9.654 3.750 11.079 1.00 98.06 95 ARG A N 1
ATOM 744 C CA . ARG A 1 95 ? -10.032 4.533 9.890 1.00 98.06 95 ARG A CA 1
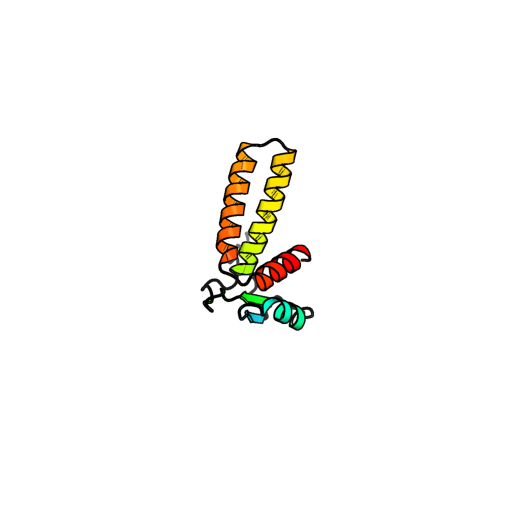ATOM 745 C C . ARG A 1 95 ? -9.106 5.726 9.677 1.00 98.06 95 ARG A C 1
ATOM 747 O O . ARG A 1 95 ? -8.725 5.978 8.537 1.00 98.06 95 ARG A O 1
ATOM 754 N N . ALA A 1 96 ? -8.702 6.418 10.741 1.00 97.75 96 ALA A N 1
ATOM 755 C CA . ALA A 1 96 ? -7.744 7.518 10.646 1.00 97.75 96 ALA A CA 1
ATOM 756 C C . ALA A 1 96 ? -6.392 7.038 10.090 1.00 97.75 96 ALA A C 1
ATOM 758 O O . ALA A 1 96 ? -5.837 7.657 9.181 1.00 97.75 96 ALA A O 1
ATOM 759 N N . ARG A 1 97 ? -5.899 5.886 10.566 1.00 97.00 97 ARG A N 1
ATOM 760 C CA . ARG A 1 97 ? -4.682 5.255 10.028 1.00 97.00 97 ARG A CA 1
ATOM 761 C C . ARG A 1 97 ? -4.838 4.830 8.573 1.00 97.00 97 ARG A C 1
ATOM 763 O O . ARG A 1 97 ? -3.951 5.102 7.770 1.00 97.00 97 ARG A O 1
ATOM 770 N N . LEU A 1 98 ? -5.970 4.226 8.212 1.00 97.31 98 LEU A N 1
ATOM 771 C CA . LEU A 1 98 ? -6.247 3.848 6.827 1.00 97.31 98 LEU A CA 1
ATOM 772 C C . LEU A 1 98 ? -6.249 5.065 5.888 1.00 97.31 98 LEU A C 1
ATOM 774 O O . LEU A 1 98 ? -5.635 5.005 4.828 1.00 97.31 98 LEU A O 1
ATOM 778 N N . ALA A 1 99 ? -6.872 6.175 6.294 1.00 97.12 99 ALA A N 1
ATOM 779 C CA . ALA A 1 99 ? -6.891 7.413 5.516 1.00 97.12 99 ALA A CA 1
ATOM 780 C C . ALA A 1 99 ? -5.485 8.013 5.337 1.00 97.12 99 ALA A C 1
ATOM 782 O O . ALA A 1 99 ? -5.147 8.484 4.253 1.00 97.12 99 ALA A O 1
ATOM 783 N N . GLN A 1 100 ? -4.642 7.952 6.374 1.00 96.44 100 GLN A N 1
ATOM 784 C CA . GLN A 1 100 ? -3.241 8.374 6.287 1.00 96.44 100 GLN A CA 1
ATOM 785 C C . GLN A 1 100 ? -2.452 7.529 5.274 1.00 96.44 100 GLN A C 1
ATOM 787 O O . GLN A 1 100 ? -1.726 8.076 4.448 1.00 96.44 100 GLN A O 1
ATOM 792 N N . ILE A 1 101 ? -2.637 6.207 5.287 1.00 95.88 101 ILE A N 1
ATOM 793 C CA . ILE A 1 101 ? -2.003 5.305 4.316 1.00 95.88 101 ILE A CA 1
ATOM 794 C C . ILE A 1 101 ? -2.502 5.593 2.897 1.00 95.88 101 ILE A C 1
ATOM 796 O O . ILE A 1 101 ? -1.712 5.618 1.959 1.00 95.88 101 ILE A O 1
ATOM 800 N N . GLU A 1 102 ? -3.801 5.836 2.716 1.00 95.69 102 GLU A N 1
ATOM 801 C CA . GLU A 1 102 ? -4.367 6.192 1.409 1.00 95.69 102 GLU A CA 1
ATOM 802 C C . GLU A 1 102 ? -3.828 7.522 0.877 1.00 95.69 102 GLU A C 1
ATOM 804 O O . GLU A 1 102 ? -3.611 7.640 -0.329 1.00 95.69 102 GLU A O 1
ATOM 809 N N . HIS A 1 103 ? -3.541 8.479 1.761 1.00 95.19 103 HIS A N 1
ATOM 810 C CA . HIS A 1 103 ? -2.851 9.711 1.400 1.00 95.19 103 HIS A CA 1
ATOM 811 C C . HIS A 1 103 ? -1.424 9.443 0.897 1.00 95.19 103 HIS A C 1
ATOM 813 O O . HIS A 1 103 ? -1.078 9.923 -0.175 1.00 95.19 103 HIS A O 1
ATOM 819 N N . TRP A 1 104 ? -0.624 8.627 1.591 1.00 93.81 104 TRP A N 1
ATOM 820 C CA . TRP A 1 104 ? 0.736 8.284 1.136 1.00 93.81 104 TRP A CA 1
ATOM 821 C C . TRP A 1 104 ? 0.753 7.449 -0.146 1.00 93.81 104 TRP A C 1
ATOM 823 O O . TRP A 1 104 ? 1.578 7.666 -1.030 1.00 93.81 104 TRP A O 1
ATOM 833 N N . LEU A 1 105 ? -0.194 6.521 -0.296 1.00 94.62 105 LEU A N 1
ATOM 834 C CA . LEU A 1 105 ? -0.362 5.757 -1.532 1.00 94.62 105 LEU A CA 1
ATOM 835 C C . LEU A 1 105 ? -0.699 6.652 -2.727 1.00 94.62 105 LEU A C 1
ATOM 837 O O . LEU A 1 105 ? -0.434 6.258 -3.862 1.00 94.62 105 LEU A O 1
ATOM 841 N N . ALA A 1 106 ? -1.267 7.838 -2.498 1.00 94.31 106 ALA A N 1
ATOM 842 C CA . ALA A 1 106 ? -1.543 8.772 -3.574 1.00 94.31 106 ALA A CA 1
ATOM 843 C C . ALA A 1 106 ? -0.255 9.247 -4.259 1.00 94.31 106 ALA A C 1
ATOM 845 O O . ALA A 1 106 ? -0.313 9.561 -5.438 1.00 94.31 106 ALA A O 1
ATOM 846 N N . ASP A 1 107 ? 0.912 9.241 -3.617 1.00 93.44 107 ASP A N 1
ATOM 847 C CA . ASP A 1 107 ? 2.160 9.689 -4.256 1.00 93.44 107 ASP A CA 1
ATOM 848 C C . ASP A 1 107 ? 2.658 8.733 -5.359 1.00 93.44 107 ASP A C 1
ATOM 850 O O . ASP A 1 107 ? 3.480 9.101 -6.204 1.00 93.44 107 ASP A O 1
ATOM 854 N N . TYR A 1 108 ? 2.133 7.508 -5.390 1.00 94.31 108 TYR A N 1
ATOM 855 C CA . TYR A 1 108 ? 2.470 6.474 -6.365 1.00 94.31 108 TYR A CA 1
ATOM 856 C C . TYR A 1 108 ? 1.534 6.486 -7.573 1.00 94.31 108 TYR A C 1
ATOM 858 O O . TYR A 1 108 ? 0.472 7.118 -7.570 1.00 94.31 108 TYR A O 1
ATOM 866 N N . ASP A 1 109 ? 1.944 5.806 -8.644 1.00 94.75 109 ASP A N 1
ATOM 867 C CA . ASP A 1 109 ? 1.073 5.625 -9.798 1.00 94.75 109 ASP A CA 1
ATOM 868 C C . ASP A 1 109 ? -0.150 4.762 -9.411 1.00 94.75 109 ASP A C 1
ATOM 870 O O . ASP A 1 109 ? 0.014 3.696 -8.806 1.00 94.75 109 ASP A O 1
ATOM 874 N N . PRO A 1 110 ? -1.391 5.176 -9.739 1.00 95.75 110 PRO A N 1
ATOM 875 C CA . PRO A 1 110 ? -2.590 4.416 -9.387 1.00 95.75 110 PRO A CA 1
ATOM 876 C C . PRO A 1 110 ? -2.608 2.975 -9.922 1.00 95.75 110 PRO A C 1
ATOM 878 O O . PRO A 1 110 ? -3.201 2.092 -9.283 1.00 95.75 110 PRO A O 1
ATOM 881 N N . ALA A 1 111 ? -1.984 2.718 -11.078 1.00 95.94 111 ALA A N 1
ATOM 882 C CA . ALA A 1 111 ? -1.869 1.377 -11.643 1.00 95.94 111 ALA A CA 1
ATOM 883 C C . ALA A 1 111 ? -0.943 0.503 -10.790 1.00 95.94 111 ALA A C 1
ATOM 885 O O . ALA A 1 111 ? -1.312 -0.631 -10.472 1.00 95.94 111 ALA A O 1
ATOM 886 N N . ASP A 1 112 ? 0.185 1.048 -10.332 1.00 95.62 112 ASP A N 1
ATOM 887 C CA . ASP A 1 112 ? 1.116 0.345 -9.444 1.00 95.62 112 ASP A CA 1
ATOM 888 C C . ASP A 1 112 ? 0.481 0.072 -8.079 1.00 95.62 112 ASP A C 1
ATOM 890 O O . ASP A 1 112 ? 0.513 -1.060 -7.594 1.00 95.62 112 ASP A O 1
ATOM 894 N N . VAL A 1 113 ? -0.207 1.053 -7.484 1.00 96.31 113 VAL A N 1
ATOM 895 C CA . VAL A 1 113 ? -0.955 0.854 -6.226 1.00 96.31 113 VAL A CA 1
ATOM 896 C C . VAL A 1 113 ? -1.973 -0.279 -6.374 1.00 96.31 113 VAL A C 1
ATOM 898 O O . VAL A 1 113 ? -2.126 -1.125 -5.486 1.00 96.31 113 VAL A O 1
ATOM 901 N N . THR A 1 114 ? -2.680 -0.321 -7.504 1.00 96.81 114 THR A N 1
ATOM 902 C CA . THR A 1 114 ? -3.673 -1.363 -7.788 1.00 96.81 114 THR A CA 1
ATOM 903 C C . THR A 1 114 ? -3.018 -2.730 -7.976 1.00 96.81 114 THR A C 1
ATOM 905 O O . THR A 1 114 ? -3.511 -3.721 -7.423 1.00 96.81 114 THR A O 1
ATOM 908 N N . ALA A 1 115 ? -1.910 -2.795 -8.715 1.00 95.94 115 ALA A N 1
ATOM 909 C CA . ALA A 1 115 ? -1.145 -4.016 -8.933 1.00 95.94 115 ALA A CA 1
ATOM 910 C C . ALA A 1 115 ? -0.605 -4.570 -7.608 1.00 95.94 115 ALA A C 1
ATOM 912 O O . ALA A 1 115 ? -0.865 -5.734 -7.292 1.00 95.94 115 ALA A O 1
ATOM 913 N N . MET A 1 116 ? 0.018 -3.721 -6.785 1.00 95.19 116 MET A N 1
ATOM 914 C CA . MET A 1 116 ? 0.568 -4.097 -5.484 1.00 95.19 116 MET A CA 1
ATOM 915 C C . MET A 1 116 ? -0.523 -4.611 -4.539 1.00 95.19 116 MET A C 1
ATOM 917 O O . MET A 1 116 ? -0.447 -5.732 -4.037 1.00 95.19 116 MET A O 1
ATOM 921 N N . LYS A 1 117 ? -1.629 -3.867 -4.379 1.00 95.38 117 LYS A N 1
ATOM 922 C CA . LYS A 1 117 ? -2.774 -4.315 -3.559 1.00 95.38 117 LYS A CA 1
ATOM 923 C C . LYS A 1 117 ? -3.352 -5.648 -4.036 1.00 95.38 117 LYS A C 1
ATOM 925 O O . LYS A 1 117 ? -3.901 -6.397 -3.227 1.00 95.38 117 LYS A O 1
ATOM 930 N N . ARG A 1 118 ? -3.309 -5.942 -5.339 1.00 94.88 118 ARG A N 1
ATOM 931 C CA . ARG A 1 118 ? -3.783 -7.220 -5.890 1.00 94.88 118 ARG A CA 1
ATOM 932 C C . ARG A 1 118 ? -2.792 -8.347 -5.624 1.00 94.88 118 ARG A C 1
ATOM 934 O O . ARG A 1 118 ? -3.239 -9.451 -5.328 1.00 94.88 118 ARG A O 1
ATOM 941 N N . TRP A 1 119 ? -1.498 -8.074 -5.735 1.00 91.75 119 TRP A N 1
ATOM 942 C CA . TRP A 1 119 ? -0.431 -9.036 -5.482 1.00 91.75 119 TRP A CA 1
ATOM 943 C C . TRP A 1 119 ? -0.391 -9.459 -4.009 1.00 91.75 119 TRP A C 1
ATOM 945 O O . TRP A 1 119 ? -0.536 -10.645 -3.728 1.00 91.75 119 TRP A O 1
ATOM 955 N N . ILE A 1 120 ? -0.388 -8.506 -3.071 1.00 91.38 120 ILE A N 1
ATOM 956 C CA . ILE A 1 120 ? -0.377 -8.787 -1.621 1.00 91.38 120 ILE A CA 1
ATOM 957 C C . ILE A 1 120 ? -1.611 -9.579 -1.171 1.00 91.38 120 ILE A C 1
ATOM 959 O O . ILE A 1 120 ? -1.543 -10.388 -0.258 1.00 91.38 120 ILE A O 1
ATOM 963 N N . ARG A 1 121 ? -2.768 -9.393 -1.818 1.00 90.19 121 ARG A N 1
ATOM 964 C CA . ARG A 1 121 ? -3.970 -10.192 -1.508 1.00 90.19 121 ARG A CA 1
ATOM 965 C C . ARG A 1 121 ? -3.883 -11.652 -1.958 1.00 90.19 121 ARG A C 1
ATOM 967 O O . ARG A 1 121 ? -4.716 -12.437 -1.513 1.00 90.19 121 ARG A O 1
ATOM 974 N N . LYS A 1 122 ? -3.000 -11.971 -2.906 1.00 86.62 122 LYS A N 1
ATOM 975 C CA . LYS A 1 122 ? -2.820 -13.321 -3.463 1.00 86.62 122 LYS A CA 1
ATOM 976 C C . LYS A 1 122 ? -1.679 -14.092 -2.796 1.00 86.62 122 LYS A C 1
ATOM 978 O O . LYS A 1 122 ? -1.652 -15.309 -2.941 1.00 86.62 122 LYS A O 1
ATOM 983 N N . ARG A 1 123 ? -0.754 -13.376 -2.158 1.00 77.94 123 ARG A N 1
ATOM 984 C CA . ARG A 1 123 ? 0.343 -13.919 -1.358 1.00 77.94 123 ARG A CA 1
ATOM 985 C C . ARG A 1 123 ? -0.186 -14.465 -0.033 1.00 77.94 123 ARG A C 1
ATOM 987 O O . ARG A 1 123 ? 0.365 -15.492 0.409 1.00 77.94 123 ARG A O 1
#

Organism: NCBI:txid886464